Protein AF-A0A151NNU1-F1 (afdb_monomer)

Structure (mmCIF, N/CA/C/O backbone):
data_AF-A0A151NNU1-F1
#
_entry.id   AF-A0A151NNU1-F1
#
loop_
_atom_site.group_PDB
_atom_site.id
_atom_site.type_symbol
_atom_site.label_atom_id
_atom_site.label_alt_id
_atom_site.label_comp_id
_atom_site.label_asym_id
_atom_site.label_entity_id
_atom_site.label_seq_id
_atom_site.pdbx_PDB_ins_code
_atom_site.Cartn_x
_atom_site.Cartn_y
_atom_site.Cartn_z
_atom_site.occupancy
_atom_site.B_iso_or_equiv
_atom_site.auth_seq_id
_atom_site.auth_comp_id
_atom_site.auth_asym_id
_atom_site.auth_atom_id
_atom_site.pdbx_PDB_model_num
ATOM 1 N N . MET A 1 1 ? -5.417 -14.384 4.693 1.00 89.69 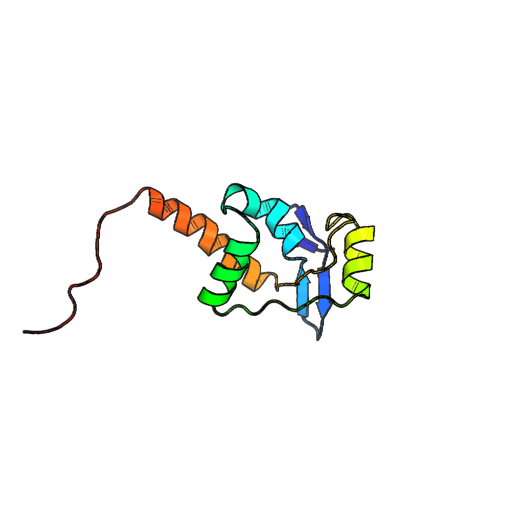1 MET A N 1
ATOM 2 C CA . MET A 1 1 ? -5.193 -14.191 3.243 1.00 89.69 1 MET A CA 1
ATOM 3 C C . MET A 1 1 ? -6.537 -13.987 2.578 1.00 89.69 1 MET A C 1
ATOM 5 O O . MET A 1 1 ? -7.503 -14.587 3.033 1.00 89.69 1 MET A O 1
ATOM 9 N N . VAL A 1 2 ? -6.586 -13.185 1.518 1.00 94.38 2 VAL A N 1
ATOM 10 C CA . VAL A 1 2 ? -7.802 -12.853 0.757 1.00 94.38 2 VAL A CA 1
ATOM 11 C C . VAL A 1 2 ? -7.570 -13.040 -0.731 1.00 94.38 2 VAL A C 1
ATOM 13 O O . VAL A 1 2 ? -6.425 -13.041 -1.176 1.00 94.38 2 VAL A O 1
ATOM 16 N N . ASP A 1 3 ? -8.651 -13.202 -1.487 1.00 95.50 3 ASP A N 1
ATOM 17 C CA . ASP A 1 3 ? -8.603 -13.199 -2.946 1.00 95.50 3 ASP A CA 1
ATOM 18 C C . ASP A 1 3 ? -8.701 -11.767 -3.481 1.00 95.50 3 ASP A C 1
ATOM 20 O O . ASP A 1 3 ? -9.605 -11.023 -3.094 1.00 95.50 3 ASP A O 1
ATOM 24 N N . LEU A 1 4 ? -7.761 -11.381 -4.340 1.00 94.12 4 LEU A N 1
ATOM 25 C CA . LEU A 1 4 ? -7.753 -10.096 -5.023 1.00 94.12 4 LEU A CA 1
ATOM 26 C C . LEU A 1 4 ? -7.374 -10.326 -6.483 1.00 94.12 4 LEU A C 1
ATOM 28 O O . LEU A 1 4 ? -6.254 -10.739 -6.775 1.00 94.12 4 LEU A O 1
ATOM 32 N N . HIS A 1 5 ? -8.332 -10.099 -7.384 1.00 93.00 5 HIS A N 1
ATOM 33 C CA . HIS A 1 5 ? -8.182 -10.323 -8.830 1.00 93.00 5 HIS A CA 1
ATOM 34 C C . HIS A 1 5 ? -7.650 -11.736 -9.162 1.00 93.00 5 HIS A C 1
ATOM 36 O O . HIS A 1 5 ? -6.837 -11.904 -10.067 1.00 93.00 5 HIS A O 1
ATOM 42 N N . GLY A 1 6 ? -8.074 -12.762 -8.411 1.00 92.81 6 GLY A N 1
ATOM 43 C CA . GLY A 1 6 ? -7.649 -14.153 -8.608 1.00 92.81 6 GLY A CA 1
ATOM 44 C C . GLY A 1 6 ? -6.304 -14.522 -7.971 1.00 92.81 6 GLY A C 1
ATOM 45 O O . GLY A 1 6 ? -5.848 -15.654 -8.126 1.00 92.81 6 GLY A O 1
ATOM 46 N N . VAL A 1 7 ? -5.659 -13.602 -7.244 1.00 95.06 7 VAL A N 1
ATOM 47 C CA . VAL A 1 7 ? -4.391 -13.845 -6.537 1.00 95.06 7 VAL A CA 1
ATOM 48 C C . VAL A 1 7 ? -4.602 -13.772 -5.027 1.00 95.06 7 VAL A C 1
ATOM 50 O O . VAL A 1 7 ? -5.322 -12.914 -4.516 1.00 95.06 7 VAL A O 1
ATOM 53 N N . LYS A 1 8 ? -3.944 -14.665 -4.278 1.00 96.06 8 LYS A N 1
ATOM 54 C CA . LYS A 1 8 ? -3.981 -14.644 -2.812 1.00 96.06 8 LYS A CA 1
ATOM 55 C C . LYS A 1 8 ? -3.034 -13.585 -2.246 1.00 96.06 8 LYS A C 1
ATOM 57 O O . LYS A 1 8 ? -1.824 -13.651 -2.444 1.00 96.06 8 LYS A O 1
ATOM 62 N N . VAL A 1 9 ? -3.584 -12.656 -1.469 1.00 97.25 9 VAL A N 1
ATOM 63 C CA . VAL A 1 9 ? -2.855 -11.547 -0.830 1.00 97.25 9 VAL A CA 1
ATOM 64 C C . VAL A 1 9 ? -2.939 -11.675 0.693 1.00 97.25 9 VAL A C 1
ATOM 66 O O . VAL A 1 9 ? -3.945 -12.132 1.246 1.00 97.25 9 VAL A O 1
ATOM 69 N N . ALA A 1 10 ? -1.870 -11.312 1.399 1.00 97.06 10 ALA A N 1
ATOM 70 C CA . ALA A 1 10 ? -1.859 -11.272 2.853 1.00 97.06 10 ALA A CA 1
ATOM 71 C C . ALA A 1 10 ? -2.727 -10.114 3.366 1.00 97.06 10 ALA A C 1
ATOM 73 O O . ALA A 1 10 ? -2.700 -9.002 2.831 1.00 97.06 10 ALA A O 1
ATOM 74 N N . SER A 1 11 ? -3.490 -10.385 4.421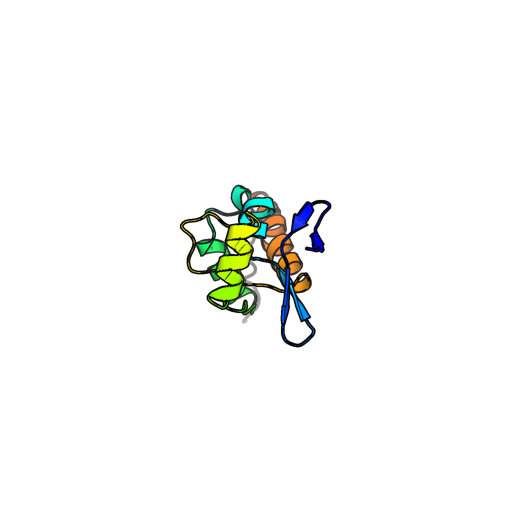 1.00 97.06 11 SER A N 1
ATOM 75 C CA . SER A 1 11 ? -4.440 -9.445 5.006 1.00 97.06 11 SER A CA 1
ATOM 76 C C . SER A 1 11 ? -4.437 -9.519 6.528 1.00 97.06 11 SER A C 1
ATOM 78 O O . SER A 1 11 ? -4.080 -10.551 7.101 1.00 97.06 11 SER A O 1
ATOM 80 N N . PHE A 1 12 ? -4.870 -8.433 7.161 1.00 97.44 12 PHE A N 1
ATOM 81 C CA . PHE A 1 12 ? -5.141 -8.342 8.591 1.00 97.44 12 PHE A CA 1
ATOM 82 C C . PHE A 1 12 ? -6.522 -7.734 8.821 1.00 97.44 12 PHE A C 1
ATOM 84 O O . PHE A 1 12 ? -6.955 -6.863 8.068 1.00 97.44 12 PHE A O 1
ATOM 91 N N . LEU A 1 13 ? -7.180 -8.167 9.894 1.00 96.19 13 LEU A N 1
ATOM 92 C CA . LEU A 1 13 ? -8.365 -7.504 10.422 1.00 96.19 13 LEU A CA 1
ATOM 93 C C . LEU A 1 13 ? -7.907 -6.460 11.448 1.00 96.19 13 LEU A C 1
ATOM 95 O O . LEU A 1 13 ? -7.332 -6.821 12.474 1.00 96.19 13 LEU A O 1
ATOM 99 N N . VAL A 1 14 ? -8.127 -5.179 11.166 1.00 94.12 14 VAL A N 1
ATOM 100 C CA . VAL A 1 14 ? -7.805 -4.063 12.067 1.00 94.12 14 VAL A CA 1
ATOM 101 C C . VAL A 1 14 ? -9.082 -3.263 12.264 1.00 94.12 14 VAL A C 1
ATOM 103 O O . VAL A 1 14 ? -9.700 -2.858 11.286 1.00 94.12 14 VAL A O 1
ATOM 106 N N . GLU A 1 15 ? -9.511 -3.098 13.516 1.00 91.12 15 GLU A N 1
ATOM 107 C CA . GLU A 1 15 ? -10.729 -2.341 13.864 1.00 91.12 15 GLU A CA 1
ATOM 108 C C . GLU A 1 15 ? -11.989 -2.804 13.100 1.00 91.12 15 GLU A C 1
ATOM 110 O O . GLU A 1 15 ? -12.863 -2.021 12.747 1.00 91.12 15 GLU A O 1
ATOM 115 N N . GLY A 1 16 ? -12.085 -4.108 12.816 1.00 91.88 16 GLY A N 1
ATOM 116 C CA . GLY A 1 16 ? -13.209 -4.691 12.074 1.00 91.88 16 GLY A CA 1
ATOM 117 C C . GLY A 1 16 ? -13.156 -4.484 10.556 1.00 91.88 16 GLY A C 1
ATOM 118 O O . GLY A 1 16 ? -14.018 -5.001 9.849 1.00 91.88 16 GLY A O 1
ATOM 119 N N . GLN A 1 17 ? -12.137 -3.799 10.030 1.00 94.06 17 GLN A N 1
ATOM 120 C CA . GLN A 1 17 ? -11.877 -3.702 8.597 1.00 94.06 17 GLN A CA 1
ATOM 121 C C . GLN A 1 17 ? -10.779 -4.663 8.157 1.00 94.06 17 GLN A C 1
ATOM 123 O O . GLN A 1 17 ? -9.778 -4.873 8.839 1.00 94.06 17 GLN A O 1
ATOM 128 N N . GLU A 1 18 ? -10.963 -5.247 6.978 1.00 95.94 18 GLU A N 1
ATOM 129 C CA . GLU A 1 18 ? -9.974 -6.108 6.343 1.00 95.94 18 GLU A CA 1
ATOM 130 C C . GLU A 1 18 ? -9.037 -5.273 5.466 1.00 95.94 18 GLU A C 1
ATOM 132 O O . GLU A 1 18 ? -9.451 -4.697 4.454 1.00 95.94 18 GLU A O 1
ATOM 137 N N . LEU A 1 19 ? -7.762 -5.222 5.850 1.00 98.00 19 LEU A N 1
ATOM 138 C CA . LEU A 1 19 ? -6.724 -4.518 5.110 1.00 98.00 19 LEU A CA 1
ATOM 139 C C . LEU A 1 19 ? -5.718 -5.494 4.517 1.00 98.00 19 LEU A C 1
ATOM 141 O O . LEU A 1 19 ? -5.391 -6.519 5.110 1.00 98.00 19 LEU A O 1
ATOM 145 N N . ILE A 1 20 ? -5.192 -5.137 3.355 1.00 98.12 20 ILE A N 1
ATOM 146 C CA . ILE A 1 20 ? -4.226 -5.911 2.581 1.00 98.12 20 ILE A CA 1
ATOM 147 C C . ILE A 1 20 ? -2.854 -5.238 2.584 1.00 98.12 20 ILE A C 1
ATOM 149 O O . ILE A 1 20 ? -2.733 -4.024 2.761 1.00 98.12 20 ILE A O 1
ATOM 153 N N . CYS A 1 21 ? -1.803 -6.031 2.385 1.00 98.00 21 CYS A N 1
ATOM 154 C CA . CYS A 1 21 ? -0.427 -5.544 2.348 1.00 98.00 21 CYS A CA 1
ATOM 155 C C . CYS A 1 21 ? -0.157 -4.689 1.096 1.00 98.00 21 CYS A C 1
ATOM 157 O O . CYS A 1 21 ? -0.131 -5.210 -0.018 1.00 98.00 21 CYS A O 1
ATOM 159 N N . LEU A 1 22 ? 0.097 -3.384 1.276 1.00 97.88 22 LEU A N 1
ATOM 160 C CA . LEU A 1 22 ? 0.309 -2.450 0.163 1.00 97.88 22 LEU A CA 1
ATOM 161 C C . LEU A 1 22 ? 1.570 -2.766 -0.675 1.00 97.88 22 LEU A C 1
ATOM 163 O O . LEU A 1 22 ? 1.459 -2.788 -1.899 1.00 97.88 22 LEU A O 1
ATOM 167 N N . PRO A 1 23 ? 2.754 -3.037 -0.085 1.00 96.88 23 PRO A N 1
ATOM 168 C CA . PRO A 1 23 ? 3.922 -3.460 -0.862 1.00 96.88 23 PRO A CA 1
ATOM 169 C C . PRO A 1 23 ? 3.674 -4.730 -1.687 1.00 96.88 23 PRO A C 1
ATOM 171 O O . PRO A 1 23 ? 4.095 -4.796 -2.837 1.00 96.88 23 PRO A O 1
ATOM 174 N N . GLN A 1 24 ? 2.934 -5.700 -1.138 1.00 97.31 24 GLN A N 1
ATOM 175 C CA . GLN A 1 24 ? 2.624 -6.945 -1.839 1.00 97.31 24 GLN A CA 1
ATOM 176 C C . GLN A 1 24 ? 1.766 -6.690 -3.082 1.00 97.31 24 GLN A C 1
ATOM 178 O O . GLN A 1 24 ? 2.099 -7.142 -4.174 1.00 97.31 24 GLN A O 1
ATOM 183 N N . VAL A 1 25 ? 0.666 -5.943 -2.944 1.00 97.12 25 VAL A N 1
ATOM 184 C CA . VAL A 1 25 ? -0.193 -5.630 -4.098 1.00 97.12 25 VAL A CA 1
ATOM 185 C C . VAL A 1 25 ? 0.486 -4.701 -5.098 1.00 97.12 25 VAL A C 1
ATOM 187 O O . VAL A 1 25 ? 0.205 -4.776 -6.291 1.00 97.12 25 VAL A O 1
ATOM 190 N N . PHE A 1 26 ? 1.428 -3.868 -4.651 1.00 96.69 26 PHE A N 1
ATOM 191 C CA . PHE A 1 26 ? 2.283 -3.121 -5.563 1.00 96.69 26 PHE A CA 1
ATOM 192 C C . PHE A 1 26 ? 3.116 -4.065 -6.443 1.00 96.69 26 PHE A C 1
ATOM 194 O O . PHE A 1 26 ? 3.059 -3.952 -7.667 1.00 96.69 26 PHE A O 1
ATOM 201 N N . ASP A 1 27 ? 3.822 -5.028 -5.848 1.00 94.88 27 ASP A N 1
ATOM 202 C CA . ASP A 1 27 ? 4.675 -5.968 -6.587 1.00 94.88 27 ASP A CA 1
ATOM 203 C C . ASP A 1 27 ? 3.883 -6.904 -7.515 1.00 94.88 27 ASP A C 1
ATOM 205 O O . ASP A 1 27 ? 4.401 -7.347 -8.547 1.00 94.88 27 ASP A O 1
ATOM 209 N N . LEU A 1 28 ? 2.634 -7.209 -7.160 1.00 95.25 28 LEU A N 1
ATOM 210 C CA . LEU A 1 28 ? 1.754 -8.068 -7.953 1.00 95.25 28 LEU A CA 1
ATOM 211 C C . LEU A 1 28 ? 1.082 -7.320 -9.109 1.00 95.25 28 LEU A C 1
ATOM 213 O O . LEU A 1 28 ? 1.054 -7.838 -10.222 1.00 95.25 28 LEU A O 1
ATOM 217 N N . PHE A 1 29 ? 0.564 -6.113 -8.867 1.00 95.69 29 PHE A N 1
ATOM 218 C CA . PHE A 1 29 ? -0.360 -5.457 -9.801 1.00 95.69 29 PHE A CA 1
ATOM 219 C C . PHE A 1 29 ? 0.135 -4.118 -10.351 1.00 95.69 29 PHE A C 1
ATOM 221 O O . PHE A 1 29 ? -0.258 -3.732 -11.449 1.00 95.69 29 PHE A O 1
ATOM 228 N N . LEU A 1 30 ? 0.976 -3.385 -9.613 1.00 94.94 30 LEU A N 1
ATOM 229 C CA . LEU A 1 30 ? 1.297 -1.987 -9.935 1.00 94.94 30 LEU A CA 1
ATOM 230 C C . LEU A 1 30 ? 2.736 -1.764 -10.404 1.00 94.94 30 LEU A C 1
ATOM 232 O O . LEU A 1 30 ? 2.990 -0.752 -11.052 1.00 94.94 30 LEU A O 1
ATOM 236 N N . LYS A 1 31 ? 3.681 -2.670 -10.122 1.00 93.81 31 LYS A N 1
ATOM 237 C CA . LYS A 1 31 ? 5.117 -2.466 -10.410 1.00 93.81 31 LYS A CA 1
ATOM 238 C C . LYS A 1 31 ? 5.443 -2.159 -11.875 1.00 93.81 31 LYS A C 1
ATOM 240 O O . LYS A 1 31 ? 6.475 -1.564 -12.156 1.00 93.81 31 LYS A O 1
ATOM 245 N N . HIS A 1 32 ? 4.580 -2.576 -12.800 1.00 91.12 32 HIS A N 1
ATOM 246 C CA . HIS A 1 32 ? 4.726 -2.319 -14.234 1.00 91.12 32 HIS A CA 1
ATOM 247 C C . HIS A 1 32 ? 3.951 -1.083 -14.711 1.00 91.12 32 HIS A C 1
ATOM 249 O O . HIS A 1 32 ? 4.194 -0.605 -15.811 1.00 91.12 32 HIS A O 1
ATOM 255 N N . LEU A 1 33 ? 3.033 -0.564 -13.892 1.00 90.06 33 LEU A N 1
ATOM 256 C CA . LEU A 1 33 ? 2.214 0.612 -14.195 1.00 90.06 33 LEU A CA 1
ATOM 257 C C . LEU A 1 33 ? 2.821 1.902 -13.629 1.00 90.06 33 LEU A C 1
ATOM 259 O O . LEU A 1 33 ? 2.554 2.990 -14.131 1.00 90.06 33 LEU A O 1
ATOM 263 N N . VAL A 1 34 ? 3.621 1.803 -12.563 1.00 91.94 34 VAL A N 1
ATOM 264 C CA . VAL A 1 34 ? 4.241 2.957 -11.900 1.00 91.94 34 VAL A CA 1
ATOM 265 C C . VAL A 1 34 ? 5.720 2.707 -11.618 1.00 91.94 34 VAL A C 1
ATOM 267 O O . VAL A 1 34 ? 6.128 1.588 -11.335 1.00 91.94 34 VAL A O 1
ATOM 270 N N . GLY A 1 35 ? 6.525 3.774 -11.613 1.00 87.88 35 GLY A N 1
ATOM 271 C CA . GLY A 1 35 ? 7.985 3.700 -11.438 1.00 87.88 35 GLY A CA 1
ATOM 272 C C . GLY A 1 35 ? 8.486 3.304 -10.040 1.00 87.88 35 GLY A C 1
ATOM 273 O O . GLY A 1 35 ? 9.688 3.330 -9.800 1.00 87.88 35 GLY A O 1
ATOM 274 N N . GLY A 1 36 ? 7.594 2.977 -9.099 1.00 93.75 36 GLY A N 1
ATOM 275 C CA . GLY A 1 36 ? 7.968 2.499 -7.769 1.00 93.75 36 GLY A CA 1
ATOM 276 C C . GLY A 1 36 ? 6.943 2.795 -6.675 1.00 93.75 36 GLY A C 1
ATOM 277 O O . GLY A 1 36 ? 6.008 3.581 -6.845 1.00 93.75 36 GLY A O 1
ATOM 278 N N . LEU A 1 37 ? 7.170 2.206 -5.497 1.00 94.38 37 LEU A N 1
ATOM 279 C CA . LEU A 1 37 ? 6.299 2.363 -4.326 1.00 94.38 37 LEU A CA 1
ATOM 280 C C . LEU A 1 37 ? 6.228 3.820 -3.822 1.00 94.38 37 LEU A C 1
ATOM 282 O O . LEU A 1 37 ? 5.231 4.227 -3.232 1.00 94.38 37 LEU A O 1
ATOM 286 N N . HIS A 1 38 ? 7.251 4.643 -4.090 1.00 94.06 38 HIS A N 1
ATOM 287 C CA . HIS A 1 38 ? 7.211 6.074 -3.771 1.00 94.06 38 HIS A CA 1
ATOM 288 C C . HIS A 1 38 ? 6.095 6.804 -4.537 1.00 94.06 38 HIS A C 1
ATOM 290 O O . HIS A 1 38 ? 5.330 7.560 -3.940 1.00 94.06 38 HIS A O 1
ATOM 296 N N . THR A 1 39 ? 5.941 6.517 -5.832 1.00 95.25 39 THR A N 1
ATOM 297 C CA . THR A 1 39 ? 4.867 7.075 -6.666 1.00 95.25 39 THR A CA 1
ATOM 298 C C . THR A 1 39 ? 3.492 6.642 -6.168 1.00 95.25 39 THR A C 1
ATOM 300 O O . THR A 1 39 ? 2.565 7.451 -6.160 1.00 95.25 39 THR A O 1
ATOM 303 N N . VAL A 1 40 ? 3.368 5.401 -5.681 1.00 96.31 40 VAL A N 1
ATOM 304 C CA . VAL A 1 40 ? 2.139 4.919 -5.033 1.00 96.31 40 VAL A CA 1
ATOM 305 C C . VAL A 1 40 ? 1.786 5.788 -3.827 1.00 96.31 40 VAL A C 1
ATOM 307 O O . VAL A 1 40 ? 0.659 6.262 -3.733 1.00 96.31 40 VAL A O 1
ATOM 310 N N . TYR A 1 41 ? 2.740 6.081 -2.939 1.00 95.50 41 TYR A N 1
ATOM 311 C CA . TYR A 1 41 ? 2.476 6.948 -1.786 1.00 95.50 41 TYR A CA 1
ATOM 312 C C . TYR A 1 41 ? 2.060 8.369 -2.182 1.00 95.50 41 TYR A C 1
ATOM 314 O O . TYR A 1 41 ? 1.186 8.944 -1.535 1.00 95.50 41 TYR A O 1
ATOM 322 N N . THR A 1 42 ? 2.642 8.931 -3.242 1.00 95.62 42 THR A N 1
ATOM 323 C CA . THR A 1 42 ? 2.237 10.246 -3.763 1.00 95.62 42 THR A CA 1
ATOM 324 C C . THR A 1 42 ? 0.818 10.218 -4.332 1.00 95.62 42 THR A C 1
ATOM 326 O O . THR A 1 42 ? 0.032 11.123 -4.056 1.00 95.62 42 THR A O 1
ATOM 329 N N . LYS A 1 43 ? 0.451 9.165 -5.073 1.00 95.06 43 LYS A N 1
ATOM 330 C CA . LYS A 1 43 ? -0.916 8.981 -5.582 1.00 95.06 43 LYS A CA 1
ATOM 331 C C . LYS A 1 43 ? -1.931 8.821 -4.453 1.00 95.06 43 LYS A C 1
ATOM 333 O O . LYS A 1 43 ? -2.959 9.483 -4.492 1.00 95.06 43 LYS A O 1
ATOM 338 N N . LEU A 1 44 ? -1.615 8.027 -3.429 1.00 96.81 44 LEU A N 1
ATOM 339 C CA . LEU A 1 44 ? -2.474 7.860 -2.253 1.00 96.81 44 LEU A CA 1
ATOM 340 C C . LEU A 1 44 ? -2.766 9.201 -1.569 1.00 96.81 44 LEU A C 1
ATOM 342 O O . LEU A 1 44 ? -3.924 9.495 -1.302 1.00 96.81 44 LEU A O 1
ATOM 346 N N . LYS A 1 45 ? -1.749 10.059 -1.391 1.00 95.69 45 LYS A N 1
ATOM 347 C CA . LYS A 1 45 ? -1.947 11.420 -0.860 1.00 95.69 45 LYS A CA 1
ATOM 348 C C . LYS A 1 45 ? -2.891 12.263 -1.721 1.00 95.69 45 LYS A C 1
ATOM 350 O O . LYS A 1 45 ? -3.716 12.982 -1.181 1.00 95.69 45 LYS A O 1
ATOM 355 N N . ARG A 1 46 ? -2.772 12.192 -3.052 1.00 96.06 46 ARG A N 1
ATOM 356 C CA . ARG A 1 46 ? -3.637 12.948 -3.977 1.00 96.06 46 ARG A CA 1
ATOM 357 C C . ARG A 1 46 ? -5.084 12.446 -3.972 1.00 96.06 46 ARG A C 1
ATOM 359 O O . ARG A 1 46 ? -5.993 13.236 -4.188 1.00 96.06 46 ARG A O 1
ATOM 366 N N . LEU A 1 47 ? -5.278 11.147 -3.762 1.00 95.62 47 LEU A N 1
ATOM 367 C CA . LEU A 1 47 ? -6.590 10.502 -3.675 1.00 95.62 47 LEU A CA 1
ATOM 368 C C . LEU A 1 47 ? -7.214 10.604 -2.273 1.00 95.62 47 LEU A C 1
ATOM 370 O O . LEU A 1 47 ? -8.276 10.034 -2.057 1.00 95.62 47 LEU A O 1
ATOM 374 N N . ASP A 1 48 ? -6.555 11.296 -1.339 1.00 96.75 48 ASP A N 1
ATOM 375 C CA . ASP A 1 48 ? -6.955 11.408 0.069 1.00 96.75 48 ASP A CA 1
ATOM 376 C C . ASP A 1 48 ? -7.095 10.049 0.786 1.00 96.75 48 ASP A C 1
ATOM 378 O O . ASP A 1 48 ? -7.935 9.838 1.657 1.00 96.75 48 ASP A O 1
ATOM 382 N N . ILE A 1 49 ? -6.240 9.090 0.416 1.00 97.38 49 ILE A N 1
ATOM 383 C CA . ILE A 1 49 ? -6.200 7.755 1.016 1.00 97.38 49 ILE A CA 1
ATOM 384 C C . ILE A 1 49 ? -5.034 7.681 2.001 1.00 97.38 49 ILE A C 1
ATOM 386 O O . ILE A 1 49 ? -3.861 7.799 1.626 1.00 97.38 49 ILE A O 1
ATOM 390 N N . SER A 1 50 ? -5.352 7.401 3.265 1.00 96.00 50 SER A N 1
ATOM 391 C CA . SER A 1 50 ? -4.373 7.256 4.345 1.00 96.00 50 SER A CA 1
ATOM 392 C C . SER A 1 50 ? -4.171 5.784 4.728 1.00 96.00 50 SER A C 1
ATOM 394 O O . SER A 1 50 ? -4.976 5.228 5.471 1.00 96.00 50 SER A O 1
ATOM 396 N N . PRO A 1 51 ? -3.100 5.120 4.252 1.00 96.38 51 PRO A N 1
ATOM 397 C CA . PRO A 1 51 ? -2.832 3.729 4.600 1.00 96.38 51 PRO A CA 1
ATOM 398 C C . PRO A 1 51 ? -2.345 3.582 6.050 1.00 96.38 51 PRO A C 1
ATOM 400 O O . PRO A 1 51 ? -1.588 4.416 6.557 1.00 96.38 51 PRO A O 1
ATOM 403 N N . VAL A 1 52 ? -2.703 2.467 6.683 1.00 97.06 52 VAL A N 1
ATOM 404 C CA . VAL A 1 52 ? -2.351 2.140 8.072 1.00 97.06 52 VAL A CA 1
ATOM 405 C C . VAL A 1 52 ? -0.908 1.651 8.147 1.00 97.06 52 VAL A C 1
ATOM 407 O O . VAL A 1 52 ? -0.465 0.858 7.319 1.00 97.06 52 VAL A O 1
ATOM 410 N N . VAL A 1 53 ? -0.142 2.109 9.135 1.00 97.25 53 VAL A N 1
ATOM 411 C CA . VAL A 1 53 ? 1.236 1.642 9.346 1.00 97.25 53 VAL A CA 1
ATOM 412 C C . VAL A 1 53 ? 1.215 0.300 10.076 1.00 97.25 53 VAL A C 1
ATOM 414 O O . VAL A 1 53 ? 0.560 0.173 11.106 1.00 97.25 53 VAL A O 1
ATOM 417 N N . CYS A 1 54 ? 1.943 -0.695 9.563 1.00 97.38 54 CYS A N 1
ATOM 418 C CA . CYS A 1 54 ? 2.036 -1.995 10.224 1.00 97.38 54 CYS A CA 1
ATOM 419 C C . CYS A 1 54 ? 2.783 -1.900 11.562 1.00 97.38 54 CYS A C 1
ATOM 421 O O . CYS A 1 54 ? 3.804 -1.216 11.667 1.00 97.38 54 CYS A O 1
ATOM 423 N N . THR A 1 55 ? 2.356 -2.692 12.543 1.00 97.38 55 THR A N 1
ATOM 424 C CA . THR A 1 55 ? 3.144 -2.962 13.751 1.00 97.38 55 THR A CA 1
ATOM 425 C C . THR A 1 55 ? 4.361 -3.834 13.431 1.00 97.38 55 THR A C 1
ATOM 427 O O . THR A 1 55 ? 4.405 -4.523 12.408 1.00 97.38 55 THR A O 1
ATOM 430 N N . VAL A 1 56 ? 5.353 -3.858 14.329 1.00 96.75 56 VAL A N 1
ATOM 431 C CA . VAL A 1 56 ? 6.544 -4.720 14.183 1.00 96.75 56 VAL A CA 1
ATOM 432 C C . VAL A 1 56 ? 6.151 -6.192 14.018 1.00 96.75 56 VAL A C 1
ATOM 434 O O . VAL A 1 56 ? 6.747 -6.901 13.207 1.00 96.75 56 VAL A O 1
ATOM 437 N N . GLU A 1 57 ? 5.122 -6.635 14.740 1.00 96.50 57 GLU A N 1
ATOM 438 C CA . GLU A 1 57 ? 4.636 -8.011 14.672 1.00 96.50 57 GLU A CA 1
ATOM 439 C C . GLU A 1 57 ? 3.962 -8.318 13.329 1.00 96.50 57 GLU A C 1
ATOM 441 O O . GLU A 1 57 ? 4.291 -9.310 12.682 1.00 96.50 57 GLU A O 1
ATOM 446 N N . GLN A 1 58 ? 3.117 -7.415 12.824 1.00 97.38 58 GLN A N 1
ATOM 447 C CA . GLN A 1 58 ? 2.525 -7.560 11.490 1.00 97.38 58 GLN A CA 1
ATOM 448 C C . GLN A 1 58 ? 3.598 -7.636 10.394 1.00 97.38 58 GLN A C 1
ATOM 450 O O . GLN A 1 58 ? 3.487 -8.452 9.481 1.00 97.38 58 GLN A O 1
ATOM 455 N N . VAL A 1 59 ? 4.667 -6.833 10.489 1.00 97.50 59 VAL A N 1
ATOM 456 C CA . VAL A 1 59 ? 5.793 -6.897 9.539 1.00 97.50 59 VAL A CA 1
ATOM 457 C C . VAL A 1 59 ? 6.500 -8.257 9.606 1.00 97.50 59 VAL A C 1
ATOM 459 O O . VAL A 1 59 ? 6.833 -8.822 8.564 1.00 97.50 59 VAL A O 1
ATOM 462 N N . ARG A 1 60 ? 6.715 -8.814 10.806 1.00 96.75 60 ARG A N 1
ATOM 463 C CA . ARG A 1 60 ? 7.312 -10.151 10.973 1.00 96.75 60 ARG A CA 1
ATOM 464 C C . ARG A 1 60 ? 6.457 -11.237 10.330 1.00 96.75 60 ARG A C 1
ATOM 466 O O . ARG 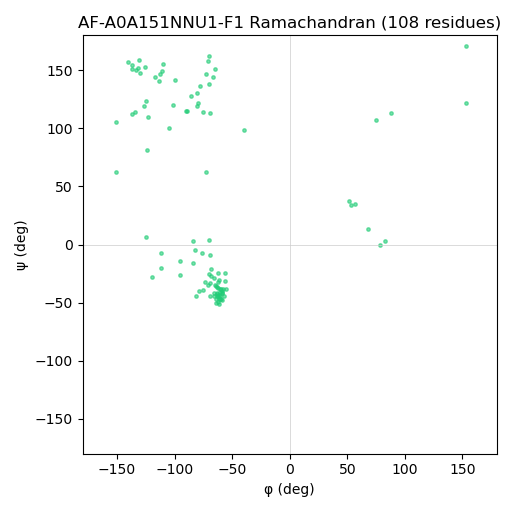A 1 60 ? 6.996 -12.036 9.567 1.00 96.75 60 ARG A O 1
ATOM 473 N N . ILE A 1 61 ? 5.148 -11.214 10.574 1.00 96.81 61 ILE A N 1
ATOM 474 C CA . ILE A 1 61 ? 4.195 -12.157 9.979 1.00 96.81 61 ILE A CA 1
ATOM 475 C C . ILE A 1 61 ? 4.226 -12.057 8.449 1.00 96.81 61 ILE A C 1
ATOM 477 O O . ILE A 1 61 ? 4.358 -13.071 7.770 1.00 96.81 61 ILE A O 1
ATOM 481 N N . LEU A 1 62 ? 4.186 -10.843 7.888 1.00 97.06 62 LEU A N 1
ATOM 482 C CA . LEU A 1 62 ? 4.232 -10.643 6.434 1.00 97.06 62 LEU A CA 1
ATOM 483 C C . LEU A 1 62 ? 5.519 -11.184 5.799 1.00 97.06 62 LEU A C 1
ATOM 485 O O 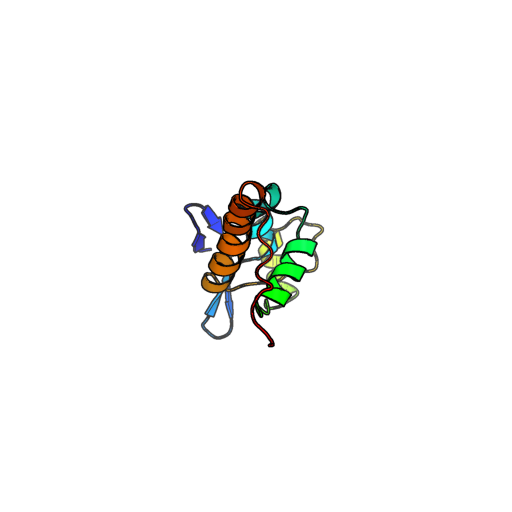. LEU A 1 62 ? 5.457 -11.765 4.716 1.00 97.06 62 LEU A O 1
ATOM 489 N N . ARG A 1 63 ? 6.672 -11.040 6.467 1.00 96.62 63 ARG A N 1
ATOM 490 C CA . ARG A 1 63 ? 7.931 -11.658 6.013 1.00 96.62 63 ARG A CA 1
ATOM 491 C C . ARG A 1 63 ? 7.876 -13.180 6.073 1.00 96.62 63 ARG A C 1
ATOM 493 O O . ARG A 1 63 ? 8.295 -13.827 5.122 1.00 96.62 63 ARG A O 1
ATOM 500 N N . GLY A 1 64 ? 7.344 -13.745 7.159 1.00 95.38 64 GLY A N 1
ATOM 501 C CA . GLY A 1 64 ? 7.188 -15.196 7.313 1.00 95.38 64 GLY A CA 1
ATOM 502 C C . GLY A 1 64 ? 6.275 -15.818 6.252 1.00 95.38 64 GLY A C 1
ATOM 503 O O . GLY A 1 64 ? 6.502 -16.945 5.830 1.00 95.38 64 GLY A O 1
ATOM 504 N N . LEU A 1 65 ? 5.289 -15.056 5.770 1.00 94.31 65 LEU A N 1
ATOM 505 C CA . LEU A 1 65 ? 4.398 -15.448 4.675 1.00 94.31 65 LEU A CA 1
ATOM 506 C C . LEU A 1 65 ? 4.991 -15.216 3.274 1.00 94.31 65 LEU A C 1
ATOM 508 O O . LEU A 1 65 ? 4.338 -15.538 2.284 1.00 94.31 65 LEU A O 1
ATOM 512 N N . GLY A 1 66 ? 6.174 -14.604 3.163 1.00 94.75 66 GLY A N 1
ATOM 513 C CA . GLY A 1 66 ? 6.761 -14.216 1.876 1.00 94.75 66 GLY A CA 1
ATOM 514 C C . GLY A 1 66 ? 6.010 -13.089 1.154 1.00 94.75 66 GLY A C 1
ATOM 515 O O . GLY A 1 66 ? 6.262 -12.844 -0.022 1.00 94.75 66 GLY A O 1
ATOM 516 N N . ALA A 1 67 ? 5.099 -12.387 1.836 1.00 94.62 67 ALA A N 1
ATOM 517 C CA . ALA A 1 67 ? 4.336 -11.277 1.259 1.00 94.62 67 ALA A CA 1
ATOM 518 C C . ALA A 1 67 ? 5.205 -10.034 1.004 1.00 94.62 67 ALA A C 1
ATOM 520 O O . ALA A 1 67 ? 4.875 -9.212 0.153 1.00 94.62 67 ALA A O 1
ATOM 521 N N . ILE A 1 68 ? 6.301 -9.892 1.754 1.00 95.31 68 ILE A N 1
ATOM 522 C CA . ILE A 1 68 ? 7.299 -8.827 1.613 1.00 95.31 68 ILE A CA 1
ATOM 523 C C . ILE A 1 68 ? 8.707 -9.414 1.739 1.00 95.31 68 ILE A C 1
ATOM 525 O O . ILE A 1 68 ? 8.908 -10.431 2.405 1.00 95.31 68 ILE A O 1
ATOM 529 N N . GLN A 1 69 ? 9.698 -8.755 1.135 1.00 92.69 69 GLN A N 1
ATOM 530 C CA . GLN A 1 69 ? 11.086 -9.221 1.188 1.00 92.69 69 GLN A CA 1
ATOM 531 C C . GLN A 1 69 ? 11.666 -9.179 2.619 1.00 92.69 69 GLN A C 1
ATOM 533 O O . GLN A 1 69 ? 11.311 -8.289 3.400 1.00 92.69 69 GLN A O 1
ATOM 538 N N . PRO A 1 70 ? 12.626 -10.062 2.962 1.00 90.12 70 PRO A N 1
ATOM 539 C CA . PRO A 1 70 ? 13.205 -10.136 4.307 1.00 90.12 70 PRO A CA 1
ATOM 540 C C . PRO A 1 70 ? 13.819 -8.826 4.831 1.00 90.12 70 PRO A C 1
ATOM 542 O O . PRO A 1 70 ? 13.757 -8.561 6.029 1.00 90.12 70 PRO A O 1
ATOM 545 N N . GLY A 1 71 ? 14.368 -7.980 3.950 1.00 92.31 71 GLY A N 1
ATOM 546 C CA . GLY A 1 71 ? 14.958 -6.683 4.315 1.00 92.31 71 GLY A CA 1
ATOM 547 C C . GLY A 1 71 ? 13.943 -5.569 4.611 1.00 92.31 71 GLY A C 1
ATOM 548 O O . GLY A 1 71 ? 14.324 -4.482 5.050 1.00 92.31 71 GLY A O 1
ATOM 549 N N . VAL A 1 72 ? 12.647 -5.803 4.378 1.00 92.38 72 VAL A N 1
ATOM 550 C CA . VAL A 1 72 ? 11.604 -4.791 4.574 1.00 92.38 72 VAL A CA 1
ATOM 551 C C . VAL A 1 72 ? 11.238 -4.695 6.052 1.00 92.38 72 VAL A C 1
ATOM 553 O O . VAL A 1 72 ? 10.737 -5.643 6.657 1.00 92.38 72 VAL A O 1
ATOM 556 N N . ASN A 1 73 ? 11.448 -3.507 6.623 1.00 94.56 73 ASN A N 1
ATOM 557 C CA . ASN A 1 73 ? 11.118 -3.191 8.019 1.00 94.56 73 ASN A CA 1
ATOM 558 C C . ASN A 1 73 ? 9.977 -2.178 8.171 1.00 94.56 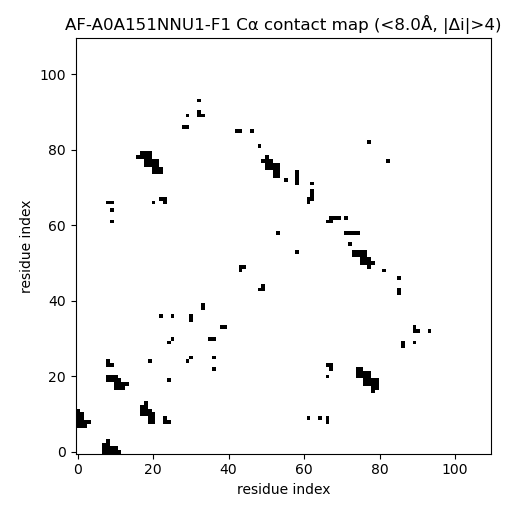73 ASN A C 1
ATOM 560 O O . ASN A 1 73 ? 9.520 -1.926 9.281 1.00 94.56 73 ASN A O 1
ATOM 564 N N . ARG A 1 74 ? 9.514 -1.586 7.065 1.00 93.19 74 ARG A N 1
ATOM 565 C CA . ARG A 1 74 ? 8.396 -0.639 7.043 1.00 93.19 74 ARG A CA 1
ATOM 566 C C . ARG A 1 74 ? 7.376 -1.116 6.026 1.00 93.19 74 ARG A C 1
ATOM 568 O O . ARG A 1 74 ? 7.691 -1.219 4.845 1.00 93.19 74 ARG A O 1
ATOM 575 N N . CYS A 1 75 ? 6.168 -1.391 6.492 1.00 97.00 75 CYS A N 1
ATOM 576 C CA . CYS A 1 75 ? 5.053 -1.815 5.661 1.00 97.00 75 CYS A CA 1
ATOM 577 C C . CYS A 1 75 ? 3.823 -0.982 6.012 1.00 97.00 75 CYS A C 1
ATOM 579 O O . CYS A 1 75 ? 3.690 -0.498 7.139 1.00 97.00 75 CYS A O 1
ATOM 581 N N . LYS A 1 76 ? 2.937 -0.813 5.033 1.00 97.56 76 LYS A N 1
ATOM 582 C CA . LYS A 1 76 ? 1.624 -0.218 5.238 1.00 97.56 76 LYS A CA 1
ATOM 583 C C . LYS A 1 76 ? 0.532 -1.148 4.723 1.00 97.56 76 LYS A C 1
ATOM 585 O O . LYS A 1 76 ? 0.777 -1.945 3.815 1.00 97.56 76 LYS A O 1
ATOM 590 N N . LEU A 1 77 ? -0.650 -1.028 5.305 1.00 98.00 77 LEU A N 1
ATOM 591 C CA . LEU A 1 77 ? -1.862 -1.735 4.927 1.00 98.00 77 LEU A CA 1
ATOM 592 C C . LEU A 1 77 ? -2.863 -0.752 4.318 1.00 98.00 77 LEU A C 1
ATOM 594 O O . LEU A 1 77 ? -2.886 0.426 4.671 1.00 98.00 77 LEU A O 1
ATOM 598 N N . ILE A 1 78 ? -3.686 -1.243 3.404 1.00 98.06 78 ILE A N 1
ATOM 599 C CA . ILE A 1 78 ? -4.724 -0.469 2.718 1.00 98.06 78 ILE A CA 1
ATOM 600 C C . ILE A 1 78 ? -6.000 -1.306 2.638 1.00 98.06 78 ILE A C 1
ATOM 602 O O . ILE A 1 78 ? -5.920 -2.533 2.619 1.00 98.06 78 ILE A O 1
ATOM 606 N N . THR A 1 79 ? -7.178 -0.687 2.612 1.00 97.56 79 THR A N 1
ATOM 607 C CA . THR A 1 79 ? -8.417 -1.448 2.405 1.00 97.56 79 THR A CA 1
ATOM 608 C C . THR A 1 79 ? -8.505 -1.947 0.960 1.00 97.56 79 THR A C 1
ATOM 610 O O . THR A 1 79 ? -7.899 -1.375 0.049 1.00 97.56 79 THR A O 1
ATOM 613 N N . ARG A 1 80 ? -9.293 -3.001 0.714 1.00 96.19 80 ARG A N 1
ATOM 614 C CA . ARG A 1 80 ? -9.542 -3.473 -0.662 1.00 96.19 80 ARG A CA 1
ATOM 615 C C . ARG A 1 80 ? -10.166 -2.380 -1.535 1.00 96.19 80 ARG A C 1
ATOM 617 O O . ARG A 1 80 ? -9.735 -2.181 -2.661 1.00 96.19 80 ARG A O 1
ATOM 624 N N . LYS A 1 81 ? -11.123 -1.624 -0.991 1.00 96.00 81 LYS A N 1
ATOM 625 C CA . LYS A 1 81 ? -11.799 -0.525 -1.700 1.00 96.00 81 LYS A CA 1
ATOM 626 C C . LYS A 1 81 ? -10.824 0.577 -2.132 1.00 96.00 81 LYS A C 1
ATOM 628 O O . LYS A 1 81 ? -10.885 1.060 -3.262 1.00 96.00 81 LYS A O 1
ATOM 633 N N . ASP A 1 82 ? -9.916 0.959 -1.243 1.00 97.62 82 ASP A N 1
ATOM 634 C CA . ASP A 1 82 ? -8.929 1.998 -1.534 1.00 97.62 82 ASP A CA 1
ATOM 635 C C . ASP A 1 82 ? -7.877 1.510 -2.534 1.00 97.62 82 ASP A C 1
ATOM 637 O O . ASP A 1 82 ? -7.437 2.271 -3.398 1.00 97.62 82 ASP A O 1
ATOM 641 N N . PHE A 1 83 ? -7.510 0.226 -2.468 1.00 97.56 83 PHE A N 1
ATOM 642 C CA . PHE A 1 83 ? -6.656 -0.383 -3.481 1.00 97.56 83 PHE A CA 1
ATOM 643 C C . PHE A 1 83 ? -7.305 -0.357 -4.870 1.00 97.56 83 PHE A C 1
ATOM 645 O O . PHE A 1 83 ? -6.629 0.027 -5.817 1.00 97.56 83 PHE A O 1
ATOM 652 N N . GLU A 1 84 ? -8.596 -0.678 -5.004 1.00 96.31 84 GLU A N 1
ATOM 653 C CA . GLU A 1 84 ? -9.294 -0.574 -6.297 1.00 96.31 84 GLU A CA 1
ATOM 654 C C . GLU A 1 84 ? -9.288 0.864 -6.833 1.00 96.31 84 GLU A C 1
ATOM 656 O O . GLU A 1 84 ? -9.046 1.096 -8.016 1.00 96.31 84 GLU A O 1
ATOM 661 N N . THR A 1 85 ? -9.485 1.853 -5.957 1.00 96.69 85 THR A N 1
ATOM 662 C CA . THR A 1 85 ? -9.395 3.276 -6.332 1.00 96.69 85 THR A CA 1
ATOM 663 C C . THR A 1 85 ? -8.001 3.627 -6.859 1.00 96.69 85 THR A C 1
ATOM 665 O O . THR A 1 85 ? -7.871 4.244 -7.917 1.00 96.69 85 THR A O 1
ATOM 668 N N . LEU A 1 86 ? -6.946 3.195 -6.159 1.00 96.12 86 LEU A N 1
ATOM 669 C CA . LEU A 1 86 ? -5.558 3.381 -6.587 1.00 96.12 86 LEU A CA 1
ATOM 670 C C . LEU A 1 86 ? -5.255 2.649 -7.904 1.00 96.12 86 LEU A C 1
ATOM 672 O O . LEU A 1 86 ? -4.566 3.197 -8.765 1.00 96.12 86 LEU A O 1
ATOM 676 N N . TYR A 1 87 ? -5.733 1.414 -8.048 1.00 95.81 87 TYR A N 1
ATOM 677 C CA . TYR A 1 87 ? -5.517 0.584 -9.228 1.00 95.81 87 TYR A CA 1
ATOM 678 C C . TYR A 1 87 ? -6.137 1.242 -10.461 1.00 95.81 87 TYR A C 1
ATOM 680 O O . TYR A 1 87 ? -5.435 1.470 -11.445 1.00 95.81 87 TYR A O 1
ATOM 688 N N . ASN A 1 88 ? -7.397 1.669 -10.351 1.00 94.31 88 ASN A N 1
ATOM 689 C CA . ASN A 1 88 ? -8.105 2.410 -11.391 1.00 94.31 88 ASN A CA 1
ATOM 690 C C . ASN A 1 88 ? -7.413 3.732 -11.743 1.00 94.31 88 ASN A C 1
ATOM 692 O O . ASN A 1 88 ? -7.342 4.092 -12.9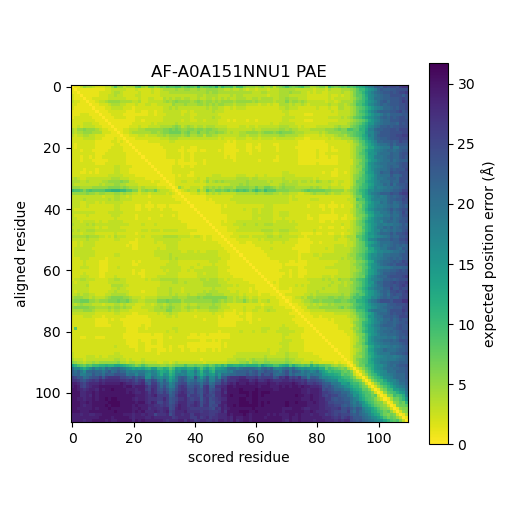12 1.00 94.31 88 ASN A O 1
ATOM 696 N N . ASP A 1 89 ? -6.857 4.455 -10.769 1.00 93.62 89 ASP A N 1
ATOM 697 C CA . ASP A 1 89 ? -6.074 5.663 -11.052 1.00 93.62 89 ASP A CA 1
ATOM 698 C C . ASP A 1 89 ? -4.798 5.369 -11.857 1.00 93.62 89 ASP A C 1
ATOM 700 O O . ASP A 1 89 ? -4.385 6.163 -12.702 1.00 93.62 89 ASP A O 1
ATOM 704 N N . CYS A 1 90 ? -4.151 4.229 -11.607 1.00 92.06 90 CYS A N 1
ATOM 705 C CA . CYS A 1 90 ? -2.948 3.831 -12.333 1.00 92.06 90 CYS A CA 1
ATOM 706 C C . CYS A 1 90 ? -3.276 3.334 -13.750 1.00 92.06 90 CYS A C 1
ATOM 708 O O . CYS A 1 90 ? -2.560 3.665 -14.696 1.00 92.06 90 CYS A O 1
ATOM 710 N N . THR A 1 91 ? -4.368 2.592 -13.926 1.00 89.88 91 THR A N 1
ATOM 711 C CA . THR A 1 91 ? -4.776 2.049 -15.231 1.00 89.88 91 THR A CA 1
ATOM 712 C C . THR A 1 91 ? -5.469 3.094 -16.110 1.00 89.88 91 THR A C 1
ATOM 714 O O . THR A 1 91 ? -5.143 3.200 -17.291 1.00 89.88 91 THR A O 1
ATOM 717 N N . ASN A 1 92 ? -6.330 3.951 -15.556 1.00 80.06 92 ASN A N 1
ATOM 718 C CA . ASN A 1 92 ? -7.009 4.999 -16.328 1.00 80.06 92 ASN A CA 1
ATOM 719 C C . ASN A 1 92 ? -6.078 6.159 -16.699 1.00 80.06 92 ASN A C 1
ATOM 721 O O . ASN A 1 92 ? -6.208 6.719 -17.786 1.00 80.06 92 ASN A O 1
ATOM 725 N N . ALA A 1 93 ? -5.086 6.493 -15.863 1.00 60.34 93 ALA A N 1
ATOM 726 C CA . ALA A 1 93 ? -4.049 7.447 -16.264 1.00 60.34 93 ALA A CA 1
ATOM 727 C C . ALA A 1 93 ? -3.239 6.936 -17.469 1.00 60.34 93 ALA A C 1
ATOM 729 O O . ALA A 1 93 ? -2.837 7.731 -18.316 1.00 60.34 93 ALA A O 1
ATOM 730 N N . SER A 1 94 ? -3.057 5.616 -17.587 1.00 54.44 94 SER A N 1
ATOM 731 C CA . SER A 1 94 ? -2.352 5.004 -18.719 1.00 54.44 94 SER A CA 1
ATOM 732 C C . SER A 1 94 ? -3.100 5.217 -20.042 1.00 54.44 94 SER A C 1
ATOM 734 O O . SER A 1 94 ? -2.459 5.480 -21.059 1.00 54.44 94 SER A O 1
ATOM 736 N N . LEU A 1 95 ? -4.441 5.212 -20.014 1.00 50.59 95 LEU A N 1
ATOM 737 C CA . LEU A 1 95 ? -5.299 5.533 -21.167 1.00 50.59 95 LEU A CA 1
ATOM 738 C C . LEU A 1 95 ? -5.223 7.015 -21.585 1.00 50.59 95 LEU A C 1
ATOM 740 O O . LEU A 1 95 ? -5.509 7.348 -22.731 1.00 50.59 95 LEU A O 1
ATOM 744 N N . CYS A 1 96 ? -4.787 7.905 -20.689 1.00 41.06 96 CYS A N 1
ATOM 745 C CA . CYS A 1 96 ? -4.600 9.330 -20.978 1.00 41.06 96 CYS A CA 1
ATOM 746 C C . CYS A 1 96 ? -3.230 9.640 -21.623 1.00 41.06 96 CYS A C 1
ATOM 748 O O . CYS A 1 96 ? -3.057 10.674 -22.260 1.00 41.06 96 CYS A O 1
ATOM 750 N N . SER A 1 97 ? -2.258 8.720 -21.565 1.00 43.62 97 SER A N 1
ATOM 751 C CA . SER A 1 97 ? -0.956 8.876 -22.251 1.00 43.62 97 SER A CA 1
ATOM 752 C C . SER A 1 97 ? -1.057 8.791 -23.781 1.00 43.62 97 SER A C 1
ATOM 754 O O . SER A 1 97 ? -0.074 9.036 -24.475 1.00 43.62 97 SER A O 1
ATOM 756 N N . THR A 1 98 ? -2.224 8.416 -24.315 1.00 44.12 98 THR A N 1
ATOM 757 C CA . THR A 1 98 ? -2.488 8.317 -25.760 1.00 44.12 98 THR A CA 1
ATOM 758 C C . THR A 1 98 ? -3.689 9.131 -26.235 1.00 44.12 98 THR A C 1
ATOM 760 O O . THR A 1 98 ? -4.014 9.066 -27.418 1.00 44.12 98 THR A O 1
ATOM 763 N N . GLN A 1 99 ? -4.315 9.958 -25.389 1.00 42.16 99 GLN A N 1
ATOM 764 C CA . GLN A 1 99 ? -5.363 10.870 -25.851 1.00 42.16 99 GLN A CA 1
ATOM 765 C C . GLN A 1 99 ? -5.200 12.289 -25.302 1.00 42.16 99 GLN A C 1
ATOM 767 O O . GLN A 1 99 ? -5.414 12.581 -24.132 1.00 42.16 99 GLN A O 1
ATOM 772 N N . THR A 1 100 ? -4.933 13.177 -26.260 1.00 37.81 100 THR A N 1
ATOM 773 C CA . THR A 1 100 ? -5.364 14.575 -26.321 1.00 37.81 100 THR A CA 1
ATOM 774 C C . THR A 1 100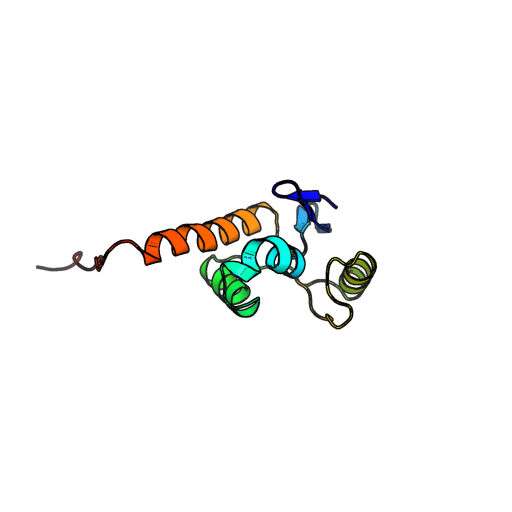 ? -4.675 15.605 -25.427 1.00 37.81 100 THR A C 1
ATOM 776 O O . THR A 1 100 ? -4.963 15.796 -24.251 1.00 37.81 100 THR A O 1
ATOM 779 N N . ILE A 1 101 ? -3.869 16.416 -26.111 1.00 43.81 101 ILE A N 1
ATOM 780 C CA . ILE A 1 101 ? -3.879 17.874 -25.994 1.00 43.81 101 ILE A CA 1
ATOM 781 C C . ILE A 1 101 ? -5.339 18.354 -25.877 1.00 43.81 101 ILE A C 1
ATOM 783 O O . ILE A 1 101 ? -6.023 18.466 -26.885 1.00 43.81 101 ILE A O 1
ATOM 787 N N . PHE A 1 102 ? -5.821 18.632 -24.669 1.00 38.06 102 PHE A N 1
ATOM 788 C CA . PHE A 1 102 ? -6.889 19.606 -24.427 1.00 38.06 102 PHE A CA 1
ATOM 789 C C . PHE A 1 102 ? -6.702 20.196 -23.026 1.00 38.06 102 PHE A C 1
ATOM 791 O O . PHE A 1 102 ? -6.984 19.528 -22.031 1.00 38.06 102 PHE A O 1
ATOM 798 N N . PRO A 1 103 ? -6.225 21.446 -22.899 1.00 41.69 103 PRO A N 1
ATOM 799 C CA . PRO A 1 103 ? -6.296 22.145 -21.632 1.00 41.69 103 PRO A CA 1
ATOM 800 C C . PRO A 1 103 ? -7.741 22.603 -21.407 1.00 41.69 103 PRO A C 1
ATOM 802 O O . PRO A 1 103 ? -8.248 23.483 -22.099 1.00 41.69 103 PRO A O 1
ATOM 805 N N . SER A 1 104 ? -8.401 22.042 -20.397 1.00 43.78 104 SER A N 1
ATOM 806 C CA . SER A 1 104 ? -9.666 22.541 -19.851 1.00 43.78 104 SER A CA 1
ATOM 807 C C . SER A 1 104 ? -9.447 23.825 -19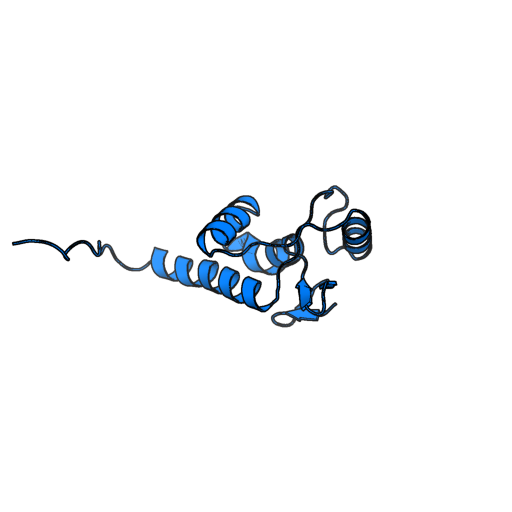.033 1.00 43.78 104 SER A C 1
ATOM 809 O O . SER A 1 104 ? -9.692 23.867 -17.827 1.00 43.78 104 SER A O 1
ATOM 811 N N . LYS A 1 105 ? -8.966 24.885 -19.688 1.00 46.69 105 LYS A N 1
ATOM 812 C CA . LYS A 1 105 ? -9.031 26.265 -19.192 1.00 46.69 105 LYS A CA 1
ATOM 813 C C . LYS A 1 105 ? -9.726 27.133 -20.236 1.00 46.69 105 LYS A C 1
ATOM 815 O O . LYS A 1 105 ? -9.073 27.827 -21.002 1.00 46.69 105 LYS A O 1
ATOM 820 N N . LEU A 1 106 ? -11.055 27.086 -20.246 1.00 45.16 106 LEU A N 1
ATOM 821 C CA . LEU A 1 106 ? -11.867 28.229 -20.663 1.00 45.16 106 LEU A CA 1
ATOM 822 C C . LEU A 1 106 ? -13.223 28.199 -19.942 1.00 45.16 106 LEU A C 1
ATOM 824 O O . LEU A 1 106 ? -14.290 28.053 -20.527 1.00 45.16 106 L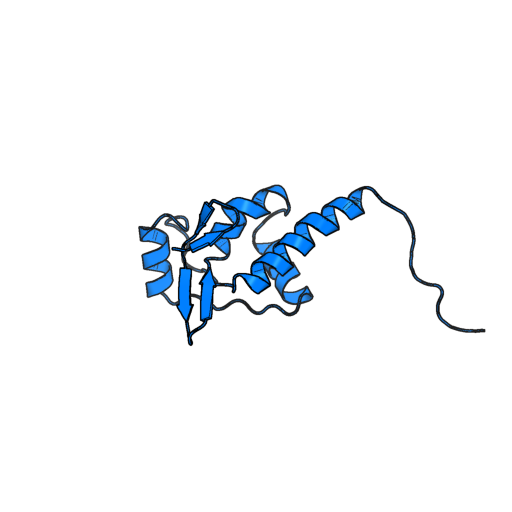EU A O 1
ATOM 828 N N . ARG A 1 107 ? -13.155 28.295 -18.616 1.00 47.88 107 ARG A N 1
ATOM 829 C CA . ARG A 1 107 ? -14.184 28.949 -17.813 1.00 47.88 107 ARG A CA 1
ATOM 830 C C . ARG A 1 107 ? -13.448 30.021 -17.035 1.00 47.88 107 ARG A C 1
ATOM 832 O O . ARG A 1 107 ? -12.564 29.675 -16.260 1.00 47.88 107 ARG A O 1
ATOM 839 N N . ASP A 1 108 ? -13.705 31.272 -17.406 1.00 42.44 108 ASP A N 1
ATOM 840 C CA . ASP A 1 108 ? -13.899 32.431 -16.527 1.00 42.44 108 ASP A CA 1
ATOM 841 C C . ASP A 1 108 ? -13.506 33.740 -17.241 1.00 42.44 108 ASP A C 1
ATOM 843 O O . ASP A 1 108 ? -12.350 33.942 -17.604 1.00 42.44 108 ASP A O 1
ATOM 847 N N . ASN A 1 109 ? -14.501 34.634 -17.317 1.00 37.44 109 ASN A N 1
ATOM 848 C CA . ASN A 1 109 ? -14.451 36.096 -17.475 1.00 37.44 109 ASN A CA 1
ATOM 849 C C . ASN A 1 109 ? -14.408 36.754 -18.875 1.00 37.44 109 ASN A C 1
ATOM 851 O O . ASN A 1 109 ? -13.372 36.773 -19.531 1.00 37.44 109 ASN A O 1
ATOM 855 N N . ILE A 1 110 ? -15.534 37.453 -19.131 1.00 41.84 110 ILE A N 1
ATOM 856 C CA . ILE A 1 110 ? -15.804 38.638 -19.982 1.00 41.84 110 ILE A CA 1
ATOM 857 C C . ILE A 1 110 ? -15.865 38.426 -21.497 1.00 41.84 110 ILE A C 1
ATOM 859 O O . ILE A 1 110 ? -14.832 38.127 -22.128 1.00 41.84 110 ILE A O 1
#

pLDDT: mean 86.88, std 19.0, range [37.44, 98.12]

Radius of gyration: 16.83 Å; Cα contacts (8 Å, |Δi|>4): 110; chains: 1; bounding box: 31×54×41 Å

Organism: Alligator mississippiensis (NCBI:txid8496)

Secondary structure (DSSP, 8-state):
-EEETTEEE-EEEETTEEEEEHHHHIIIIITTTSS-HHHHHHHHHHTT--PEEPPHHHHHHHHHTTSS-TT----EEEEHHHHHHHHHHHHHHHHHTTS--------S--

Solvent-accessible surface area (backbone atoms only — not comparable to full-atom values): 6816 Å² total; per-residue (Å²): 105,44,81,53,97,89,39,82,40,56,52,46,79,55,98,88,41,65,25,32,44,43,69,37,51,33,70,73,73,36,58,90,69,41,100,41,74,67,58,50,55,55,49,30,57,76,70,73,49,84,64,46,74,54,52,75,66,56,45,51,52,36,36,76,70,63,51,42,61,86,87,61,88,77,56,40,29,34,42,62,69,57,47,52,54,53,49,49,52,48,55,54,52,55,63,49,78,80,54,75,98,70,83,93,76,86,85,85,85,135

Sequence (110 aa):
MVDLHGVKVASFLVEGQELICLPQVFDLFLKHLVGGLHTVYTKLKRLDISPVVCTVEQVRILRGLGAIQPGVNRCKLITRKDFETLYNDCTNASLCSTQTIFPSKLRDNI

Foldseek 3Di:
DDDDPNDDFDWDQDPNAIWTWPVLCCVVQPVVLDVDVVVLVVVCVVVVHDWAKDDQVRVVVCCVVVSDPPPDRTTTIGGSVSVVVSNCVSVVVVVVVPDDDDPPPDDDDD

Mean predicted aligned error: 7.86 Å

InterPro domains:
  IPR003380 SKI/SNO/DAC domain [PF02437] (1-92)
  IPR009061 Putative DNA-binding domain superfamily [SSF46955] (1-92)
  IPR037000 Ski-like, DNA-binding domain superfamily [G3DSA:3.10.260.20] (1-93)
  IPR052417 Dachshund domain-containing protein [PTHR12577] (1-94)

Nearest PDB structures (foldseek):
  1l8r-assembly2_B  TM=9.894E-01  e=2.483E-14  Homo sapiens
  1sbx-assembly1_A  TM=8.500E-01  e=1.827E-06  Homo sapiens
  3eq5-assembly10_J  TM=8.375E-01  e=3.885E-06  Homo sapiens
  3eq5-assembly1_A  TM=8.550E-01  e=1.872E-05  Homo sapiens